Protein AF-A0A725XDJ7-F1 (afdb_monomer)

pLDDT: mean 85.04, std 5.67, range [62.78, 92.75]

Organism: Salmonella enteritidis (NCBI:txid149539)

Secondary structure (DSSP, 8-state):
---EEE-TTS-EEE--SS--SEEEEE-TTS-EEEEE-TTPPTT-SS-------

Structure (mmCIF, N/CA/C/O backbone):
data_AF-A0A725XDJ7-F1
#
_entry.id   AF-A0A725XDJ7-F1
#
loop_
_atom_site.group_PDB
_atom_site.id
_atom_site.type_symbol
_atom_site.label_atom_id
_atom_site.label_alt_id
_atom_site.label_comp_id
_atom_site.label_asym_id
_atom_site.label_entity_id
_atom_sit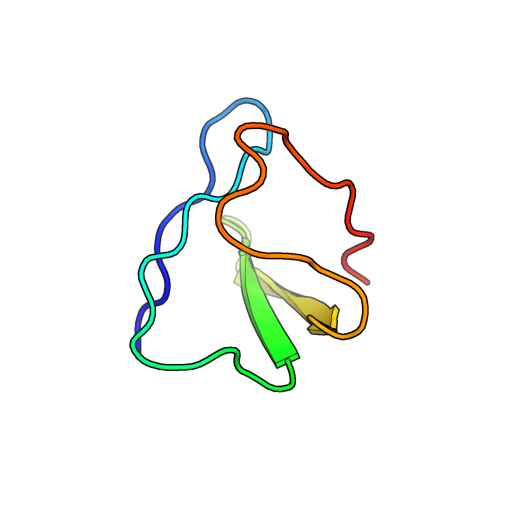e.label_seq_id
_atom_site.pdbx_PDB_ins_code
_atom_site.Cartn_x
_atom_site.Cartn_y
_atom_site.Cartn_z
_atom_site.occupancy
_atom_site.B_iso_or_equiv
_atom_site.auth_seq_id
_atom_site.auth_comp_id
_atom_site.auth_asym_id
_atom_site.auth_atom_id
_atom_site.pdbx_PDB_model_num
ATOM 1 N N . LEU A 1 1 ? 6.860 -12.744 -0.288 1.00 62.78 1 LEU A N 1
ATOM 2 C CA . LEU A 1 1 ? 5.506 -13.294 -0.503 1.00 62.78 1 LEU A CA 1
ATOM 3 C C . LEU A 1 1 ? 4.780 -12.323 -1.414 1.00 62.78 1 LEU A C 1
ATOM 5 O O . LEU A 1 1 ? 4.912 -11.129 -1.170 1.00 62.78 1 LEU A O 1
ATOM 9 N N . ASP A 1 2 ? 4.076 -12.814 -2.429 1.00 70.12 2 ASP A N 1
ATOM 10 C CA . ASP A 1 2 ? 3.152 -11.978 -3.199 1.00 70.12 2 ASP A CA 1
ATOM 11 C C . ASP A 1 2 ? 1.927 -11.673 -2.321 1.00 70.12 2 ASP A C 1
ATOM 13 O O . ASP A 1 2 ? 1.351 -12.577 -1.712 1.00 70.12 2 ASP A O 1
ATOM 17 N N . ALA A 1 3 ? 1.619 -10.388 -2.172 1.00 73.06 3 ALA A N 1
ATOM 18 C CA . ALA A 1 3 ? 0.575 -9.882 -1.292 1.00 73.06 3 ALA A CA 1
ATOM 19 C C . ALA A 1 3 ? -0.797 -9.805 -1.980 1.00 73.06 3 ALA A C 1
ATOM 21 O O . ALA A 1 3 ? -1.811 -9.754 -1.280 1.00 73.06 3 ALA A O 1
ATOM 22 N N . GLY A 1 4 ? -0.838 -9.778 -3.316 1.00 81.19 4 GLY A N 1
ATOM 23 C CA . GLY A 1 4 ? -2.039 -9.516 -4.104 1.00 81.19 4 GLY A CA 1
ATOM 24 C C . GLY A 1 4 ? -1.765 -8.613 -5.308 1.00 81.19 4 GLY A C 1
ATOM 25 O O . GLY A 1 4 ? -0.623 -8.321 -5.644 1.00 81.19 4 GLY A O 1
ATOM 26 N N . PHE A 1 5 ? -2.832 -8.137 -5.950 1.00 81.50 5 PHE A N 1
ATOM 27 C CA . PHE A 1 5 ? -2.752 -7.279 -7.135 1.00 81.50 5 PHE A CA 1
ATOM 28 C C . PHE A 1 5 ? -3.544 -5.980 -6.950 1.00 81.50 5 PHE A C 1
ATOM 30 O O . PHE A 1 5 ? -4.483 -5.904 -6.152 1.00 81.50 5 PHE A O 1
ATOM 37 N N . ILE A 1 6 ? -3.166 -4.958 -7.719 1.00 82.31 6 ILE A N 1
ATOM 38 C CA . ILE A 1 6 ? -3.866 -3.673 -7.788 1.00 82.31 6 ILE A CA 1
ATOM 39 C C . ILE A 1 6 ? -4.798 -3.703 -9.001 1.00 82.31 6 ILE A C 1
ATOM 41 O O . ILE A 1 6 ? -4.356 -3.923 -10.128 1.00 82.31 6 ILE A O 1
ATOM 45 N N . ALA A 1 7 ? -6.094 -3.499 -8.779 1.00 83.00 7 ALA A N 1
ATOM 46 C CA . ALA A 1 7 ? -7.074 -3.361 -9.851 1.00 83.00 7 ALA A CA 1
ATOM 47 C C . ALA A 1 7 ? -6.853 -2.055 -10.639 1.00 83.00 7 ALA A C 1
ATOM 49 O O . ALA A 1 7 ? -6.281 -1.098 -10.124 1.00 83.00 7 ALA A O 1
ATOM 50 N N . GLY A 1 8 ? -7.355 -1.974 -11.877 1.00 77.50 8 GLY A N 1
ATOM 51 C CA . GLY A 1 8 ? -7.111 -0.830 -12.775 1.00 77.50 8 GLY A CA 1
ATOM 52 C C . GLY A 1 8 ? -7.580 0.542 -12.261 1.00 77.50 8 GLY A C 1
ATOM 53 O O . GLY A 1 8 ? -7.165 1.565 -12.791 1.00 77.50 8 GLY A O 1
ATOM 54 N N . ASN A 1 9 ? -8.407 0.580 -11.215 1.00 83.00 9 ASN A N 1
ATOM 55 C CA . ASN A 1 9 ? -8.824 1.796 -10.514 1.00 83.00 9 ASN A CA 1
ATOM 56 C C . ASN A 1 9 ? -7.957 2.137 -9.282 1.00 83.00 9 ASN A C 1
ATOM 58 O O . ASN A 1 9 ? -8.343 2.996 -8.494 1.00 83.00 9 ASN A O 1
ATOM 62 N N . GLY A 1 10 ? -6.829 1.451 -9.08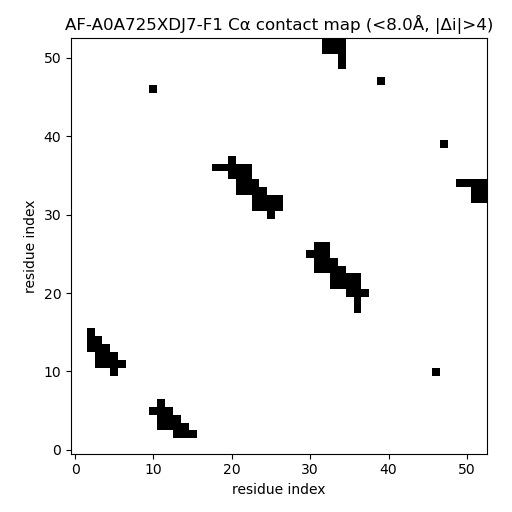0 1.00 82.88 10 GLY A N 1
ATOM 63 C CA . GLY A 1 10 ? -5.908 1.686 -7.965 1.00 82.88 10 GLY A CA 1
ATOM 64 C C . GLY A 1 10 ? -6.275 0.975 -6.658 1.00 82.88 10 GLY A C 1
ATOM 65 O O . GLY A 1 10 ? -5.639 1.225 -5.639 1.00 82.88 10 GLY A O 1
ATOM 66 N N . VAL A 1 11 ? -7.278 0.086 -6.652 1.00 87.88 11 VAL A N 1
ATOM 67 C CA . VAL A 1 11 ? -7.672 -0.652 -5.440 1.00 87.88 11 VAL A CA 1
ATOM 68 C C . VAL A 1 11 ? -6.801 -1.890 -5.259 1.00 87.88 11 VAL A C 1
ATOM 70 O O . VAL A 1 11 ? -6.784 -2.779 -6.107 1.00 87.88 11 VAL A O 1
ATOM 73 N N . LEU A 1 12 ? -6.121 -1.964 -4.117 1.00 86.31 12 LEU A N 1
ATOM 74 C CA . LEU A 1 12 ? -5.318 -3.108 -3.701 1.00 86.31 12 LEU A CA 1
ATOM 75 C C . LEU A 1 12 ? -6.128 -4.023 -2.773 1.00 86.31 12 LEU A C 1
ATOM 77 O O . LEU A 1 12 ? -6.585 -3.596 -1.712 1.00 86.31 12 LEU A O 1
ATOM 81 N N . LEU A 1 13 ? -6.266 -5.293 -3.154 1.00 84.38 13 LEU A N 1
ATOM 82 C CA . LEU A 1 13 ? -6.815 -6.352 -2.306 1.00 84.38 13 LEU A CA 1
ATOM 83 C C . LEU A 1 13 ? -5.678 -7.279 -1.875 1.00 84.38 13 LEU A C 1
ATOM 85 O O . LEU A 1 13 ? -5.017 -7.881 -2.718 1.00 84.38 13 LEU A O 1
ATOM 89 N N . MET A 1 14 ? -5.465 -7.402 -0.564 1.00 82.56 14 MET A N 1
ATOM 90 C CA . MET A 1 14 ? -4.443 -8.279 0.012 1.00 82.56 14 MET A CA 1
ATOM 91 C C . MET A 1 14 ? -5.082 -9.281 0.962 1.00 82.56 14 MET A C 1
ATOM 93 O O . MET A 1 14 ? -5.903 -8.906 1.800 1.00 82.56 14 MET A O 1
ATOM 97 N N . ASN A 1 15 ? -4.672 -10.544 0.864 1.00 81.19 15 ASN A N 1
ATOM 98 C CA . ASN A 1 15 ? -5.042 -11.574 1.827 1.00 81.19 15 ASN A CA 1
ATOM 99 C C . ASN A 1 15 ? -3.786 -12.019 2.579 1.00 81.19 15 ASN A C 1
ATOM 101 O O . ASN A 1 15 ? -2.834 -12.510 1.976 1.00 81.19 15 ASN A O 1
ATOM 105 N N . MET A 1 16 ? -3.752 -11.787 3.889 1.00 77.94 16 MET A N 1
ATOM 106 C CA . MET A 1 16 ? -2.550 -11.940 4.707 1.00 77.94 16 MET A CA 1
ATOM 107 C C . MET A 1 16 ? -2.892 -12.593 6.044 1.00 77.94 16 MET A C 1
ATOM 109 O O . MET A 1 16 ? -3.909 -12.271 6.652 1.00 77.94 16 MET A O 1
ATOM 113 N N . LEU A 1 17 ? -2.011 -13.472 6.531 1.00 82.00 17 LEU A N 1
ATOM 114 C CA . LEU A 1 17 ? -2.162 -14.135 7.837 1.00 82.00 17 LEU A CA 1
ATOM 115 C C . LEU A 1 17 ? -1.986 -13.167 9.019 1.00 82.00 17 LEU A C 1
ATOM 117 O O . LEU A 1 17 ? -2.527 -13.389 10.097 1.00 82.00 17 LEU A O 1
ATOM 121 N N . SER A 1 18 ? -1.226 -12.092 8.817 1.00 84.88 18 SER A N 1
ATOM 122 C CA . SER A 1 18 ? -1.003 -11.020 9.787 1.00 84.88 18 SER A CA 1
ATOM 123 C C . SER A 1 18 ? -0.709 -9.718 9.051 1.00 84.88 18 SER A C 1
ATOM 125 O O . SER A 1 18 ? -0.125 -9.747 7.966 1.00 84.88 18 SER A O 1
ATOM 127 N N . ALA A 1 19 ? -1.055 -8.578 9.649 1.00 83.69 19 ALA A N 1
ATOM 128 C CA . ALA A 1 19 ? -0.716 -7.277 9.081 1.00 83.69 19 ALA A CA 1
ATOM 129 C C . ALA A 1 19 ? 0.818 -7.115 8.986 1.00 83.69 19 ALA A C 1
ATOM 131 O O . ALA A 1 19 ? 1.500 -7.271 10.004 1.00 83.69 19 ALA A O 1
ATOM 132 N N . PRO A 1 20 ? 1.383 -6.819 7.800 1.00 86.75 20 PRO A N 1
ATOM 133 C CA . PRO A 1 20 ? 2.802 -6.519 7.686 1.00 86.75 20 PRO A CA 1
ATOM 134 C C . PRO A 1 20 ? 3.117 -5.159 8.325 1.00 86.75 20 PRO A C 1
ATOM 136 O O . PRO A 1 20 ? 2.230 -4.426 8.755 1.00 86.75 20 PRO A O 1
ATOM 139 N N . SER A 1 21 ? 4.397 -4.796 8.387 1.00 89.00 21 SER A N 1
ATOM 140 C CA . SER A 1 21 ? 4.827 -3.443 8.776 1.00 89.00 21 SER A CA 1
ATOM 141 C C . SER A 1 21 ? 4.909 -2.487 7.578 1.00 89.00 21 SER A C 1
ATOM 143 O O . SER A 1 21 ? 4.663 -1.283 7.714 1.00 89.00 21 SER A O 1
ATOM 145 N N . ARG A 1 22 ? 5.223 -3.029 6.395 1.00 89.81 22 ARG A N 1
ATOM 146 C CA . ARG A 1 22 ? 5.398 -2.306 5.132 1.00 89.81 22 ARG A CA 1
ATOM 147 C C . ARG A 1 22 ? 4.966 -3.177 3.955 1.00 89.81 22 ARG A C 1
ATOM 149 O O . ARG A 1 22 ? 5.198 -4.385 3.974 1.00 89.81 22 ARG A O 1
ATOM 156 N N . VAL A 1 23 ? 4.397 -2.553 2.932 1.00 90.56 23 VAL A N 1
ATOM 157 C CA . VAL A 1 23 ? 4.078 -3.176 1.643 1.00 90.56 23 VAL A CA 1
ATOM 158 C C . VAL A 1 23 ? 4.934 -2.520 0.561 1.00 90.56 23 VAL A C 1
ATOM 160 O O . VAL A 1 23 ? 5.143 -1.307 0.582 1.00 90.56 23 VAL A O 1
ATOM 163 N N . SER A 1 24 ? 5.456 -3.333 -0.357 1.00 91.88 24 SER A N 1
ATOM 164 C CA . SER A 1 24 ? 6.160 -2.881 -1.560 1.00 91.88 24 SER A CA 1
ATOM 165 C C . SER A 1 24 ? 5.265 -3.110 -2.767 1.00 91.88 24 SER A C 1
ATOM 167 O O . SER A 1 24 ? 4.718 -4.201 -2.912 1.00 91.88 24 SER A O 1
ATOM 169 N N . VAL A 1 25 ? 5.140 -2.103 -3.621 1.00 90.69 25 VAL A N 1
ATOM 170 C CA . VAL A 1 25 ? 4.361 -2.167 -4.855 1.00 90.69 25 VAL A CA 1
ATOM 171 C C . VAL A 1 25 ? 5.314 -1.968 -6.018 1.00 90.69 25 VAL A C 1
ATOM 173 O O . VAL A 1 25 ? 5.859 -0.880 -6.183 1.00 90.69 25 VAL A O 1
ATOM 176 N N . GLU A 1 26 ? 5.501 -3.013 -6.813 1.00 90.19 26 GLU A N 1
ATOM 177 C CA . GLU A 1 26 ? 6.176 -2.921 -8.104 1.00 90.19 26 GLU A CA 1
ATOM 178 C C . GLU A 1 26 ? 5.147 -2.525 -9.169 1.00 90.19 26 GLU A C 1
ATOM 180 O O . GLU A 1 26 ? 4.093 -3.151 -9.305 1.00 90.19 26 GLU A O 1
ATOM 185 N N . ARG A 1 27 ? 5.420 -1.436 -9.881 1.00 85.06 27 ARG A N 1
ATOM 186 C CA . ARG A 1 27 ? 4.581 -0.917 -10.962 1.00 85.06 27 ARG A CA 1
ATOM 187 C C . ARG A 1 27 ? 5.053 -1.504 -12.293 1.00 85.06 27 ARG A C 1
ATOM 189 O O . ARG A 1 27 ? 6.187 -1.952 -12.426 1.00 85.06 27 ARG A O 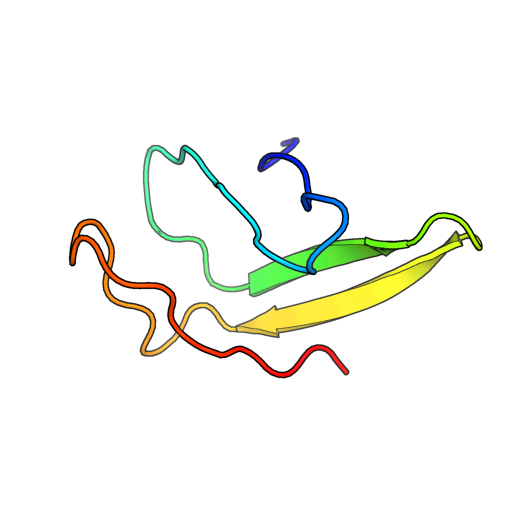1
ATOM 196 N N . GLY A 1 28 ? 4.188 -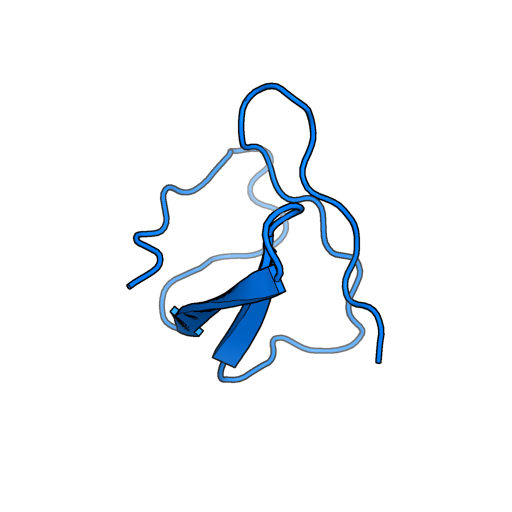1.484 -13.308 1.00 81.88 28 GLY A N 1
ATOM 197 C CA . GLY A 1 28 ? 4.481 -2.085 -14.620 1.00 81.88 28 GLY A CA 1
ATOM 198 C C . GLY A 1 28 ? 5.659 -1.462 -15.387 1.00 81.88 28 GLY A C 1
ATOM 199 O O . GLY A 1 28 ? 6.102 -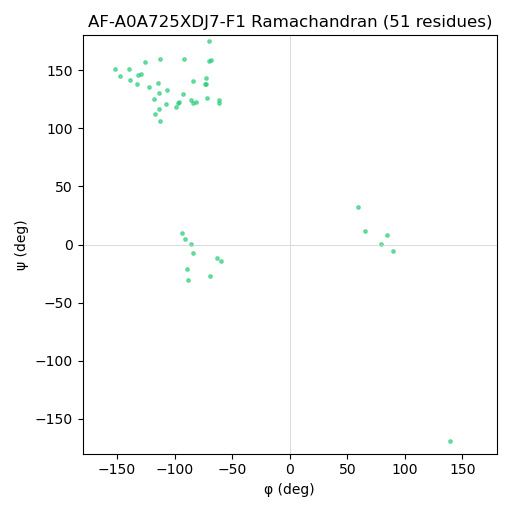2.034 -16.376 1.00 81.88 28 GLY A O 1
ATOM 200 N N . ASP A 1 29 ? 6.171 -0.313 -14.940 1.00 87.19 29 ASP A N 1
ATOM 201 C CA . ASP A 1 29 ? 7.385 0.341 -15.445 1.00 87.19 29 ASP A CA 1
ATOM 202 C C . ASP A 1 29 ? 8.665 -0.078 -14.688 1.00 87.19 29 ASP A C 1
ATOM 204 O O . ASP A 1 29 ? 9.741 0.461 -14.943 1.00 87.19 29 ASP A O 1
ATOM 208 N N . GLY A 1 30 ? 8.558 -1.029 -13.753 1.00 87.25 30 GLY A N 1
ATOM 209 C CA . GLY A 1 30 ? 9.647 -1.489 -12.891 1.00 87.25 30 GLY A CA 1
ATOM 210 C C . GLY A 1 30 ? 9.941 -0.565 -11.706 1.00 87.25 30 GLY A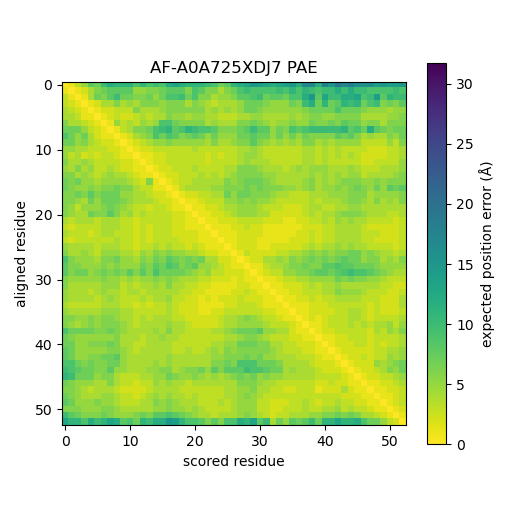 C 1
ATOM 211 O O . GLY A 1 30 ? 10.848 -0.852 -10.923 1.00 87.25 30 GLY A O 1
ATOM 212 N N . SER A 1 31 ? 9.203 0.539 -11.542 1.00 89.69 31 SER A N 1
ATOM 213 C CA . SER A 1 31 ? 9.339 1.386 -10.358 1.00 89.69 31 SER A CA 1
ATOM 214 C C . SER A 1 31 ? 8.733 0.702 -9.134 1.00 89.69 31 SER A C 1
ATOM 216 O O . SER A 1 31 ? 7.716 0.012 -9.217 1.00 89.69 31 SER A O 1
ATOM 218 N N . VAL A 1 32 ? 9.364 0.890 -7.977 1.00 92.75 32 VAL A N 1
ATOM 219 C CA . VAL A 1 32 ? 8.896 0.322 -6.712 1.00 92.75 32 VAL A CA 1
ATOM 220 C C . VAL A 1 32 ? 8.575 1.458 -5.759 1.00 92.75 32 VAL A C 1
ATOM 222 O O . VAL A 1 32 ? 9.438 2.288 -5.489 1.00 92.75 32 VAL A O 1
ATOM 225 N N . CYS A 1 33 ? 7.351 1.467 -5.239 1.00 91.06 33 CYS A N 1
ATOM 226 C CA . CYS A 1 33 ? 6.946 2.363 -4.162 1.00 91.06 33 CYS A CA 1
ATOM 227 C C . CYS A 1 33 ? 6.654 1.569 -2.889 1.00 91.06 33 CYS A C 1
ATOM 229 O O . CYS A 1 33 ? 6.418 0.353 -2.918 1.00 91.06 33 CYS A O 1
ATOM 231 N N . HIS A 1 34 ? 6.681 2.252 -1.749 1.00 91.69 34 HIS A N 1
ATOM 232 C CA . HIS A 1 34 ? 6.436 1.619 -0.459 1.00 91.69 34 HIS A CA 1
ATOM 233 C C . HIS A 1 34 ? 5.427 2.402 0.367 1.00 91.69 34 HIS A C 1
ATOM 235 O O . HIS A 1 34 ? 5.424 3.628 0.366 1.00 91.69 34 HIS A O 1
ATOM 241 N N . PHE A 1 35 ? 4.616 1.686 1.144 1.00 91.06 35 PHE A N 1
ATOM 242 C CA . PHE A 1 35 ? 3.741 2.314 2.128 1.00 91.06 35 PHE A CA 1
ATOM 243 C C . PHE A 1 35 ? 3.690 1.516 3.430 1.00 91.06 35 PHE A C 1
ATOM 245 O O . PHE A 1 35 ? 3.879 0.292 3.459 1.00 91.06 35 PHE A O 1
ATOM 252 N N . SER A 1 36 ? 3.460 2.227 4.536 1.00 89.38 36 SER A N 1
ATOM 253 C CA . SER A 1 36 ? 3.223 1.598 5.832 1.00 89.38 36 SER A CA 1
ATOM 254 C C . SER A 1 36 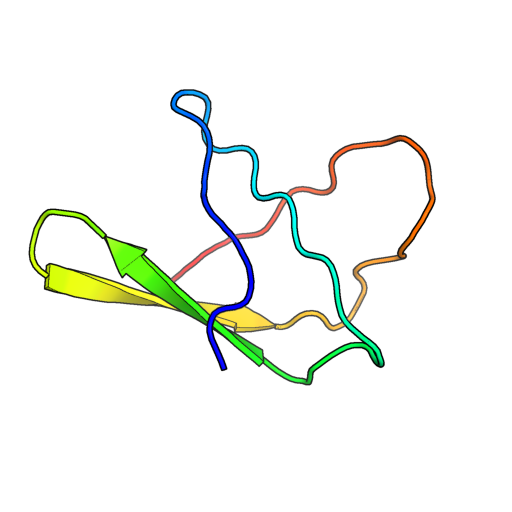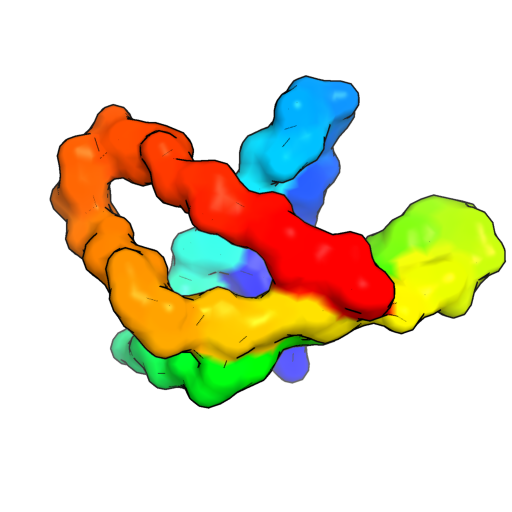? 1.762 1.198 5.967 1.00 89.38 36 SER A C 1
ATOM 256 O O . SER A 1 36 ? 0.854 1.935 5.604 1.00 89.38 36 SER A O 1
ATOM 258 N N . VAL A 1 37 ? 1.547 0.035 6.566 1.00 88.00 37 VAL A N 1
ATOM 259 C CA . VAL A 1 37 ? 0.224 -0.489 6.938 1.00 88.00 37 VAL A CA 1
ATOM 260 C C . VAL A 1 37 ? -0.225 0.037 8.307 1.00 88.00 37 VAL A C 1
ATOM 262 O O . VAL A 1 37 ? -1.313 -0.286 8.781 1.00 88.00 37 VAL A O 1
ATOM 265 N N . LYS A 1 38 ? 0.597 0.868 8.964 1.00 87.56 38 LYS A N 1
ATOM 266 C CA . LYS A 1 38 ? 0.259 1.500 10.240 1.00 87.56 38 LYS A CA 1
ATOM 267 C C . LYS A 1 38 ? -0.967 2.397 10.062 1.00 87.56 38 LYS A C 1
ATOM 269 O O . LYS A 1 38 ? -0.939 3.343 9.286 1.00 87.56 38 LYS A O 1
ATOM 274 N N . GLY A 1 39 ? -2.019 2.113 10.825 1.00 84.94 39 GLY A N 1
ATOM 275 C CA . GL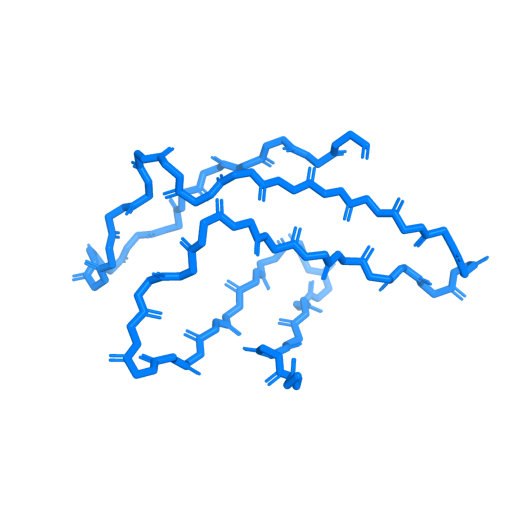Y A 1 39 ? -3.287 2.846 10.754 1.00 84.94 39 GLY A CA 1
ATOM 276 C C . GLY A 1 39 ? -4.296 2.270 9.758 1.00 84.94 39 GLY A C 1
ATOM 277 O O . GLY A 1 39 ? -5.435 2.722 9.757 1.00 84.94 39 GLY A O 1
ATOM 278 N N . ILE A 1 40 ? -3.928 1.247 8.976 1.00 87.81 40 ILE A N 1
ATOM 279 C CA . ILE A 1 40 ? -4.871 0.521 8.120 1.00 87.81 40 ILE A CA 1
ATOM 280 C C . ILE A 1 40 ? -5.617 -0.507 8.967 1.00 87.81 40 ILE A C 1
ATOM 282 O O . ILE A 1 40 ? -5.013 -1.388 9.581 1.00 87.81 40 ILE A O 1
ATOM 286 N N . VAL A 1 41 ? -6.945 -0.409 8.981 1.00 88.44 41 VAL A N 1
ATOM 287 C CA . VAL A 1 41 ? -7.809 -1.329 9.728 1.00 88.44 41 VAL A CA 1
ATOM 288 C C . VAL A 1 41 ? -8.356 -2.402 8.780 1.00 88.44 41 VAL A C 1
ATOM 290 O O . VAL A 1 41 ? -9.061 -2.061 7.828 1.00 88.44 41 VAL A O 1
ATOM 293 N N . PRO A 1 42 ? -8.056 -3.695 8.985 1.00 85.12 42 PRO A N 1
ATOM 294 C CA . PRO A 1 42 ? -8.576 -4.752 8.124 1.00 85.12 42 PRO A CA 1
ATOM 295 C C . PRO A 1 42 ? -10.085 -4.958 8.325 1.00 85.12 42 PRO A C 1
ATOM 297 O O . PRO A 1 42 ? -10.637 -4.657 9.380 1.00 85.12 42 PRO A O 1
ATOM 300 N N . ASN A 1 43 ? -10.740 -5.534 7.313 1.00 83.06 43 ASN A N 1
ATOM 301 C CA . ASN A 1 43 ? -12.126 -6.015 7.378 1.00 83.06 43 ASN A CA 1
ATOM 302 C C . ASN A 1 43 ? -13.190 -4.949 7.736 1.00 83.06 43 ASN A C 1
ATOM 304 O O . ASN A 1 43 ? -14.208 -5.251 8.352 1.00 83.06 43 ASN A O 1
ATOM 308 N N . THR A 1 44 ? -12.975 -3.692 7.336 1.00 86.81 44 THR A N 1
ATOM 309 C CA . THR A 1 44 ? -13.937 -2.587 7.540 1.00 86.81 44 THR A CA 1
ATOM 310 C C . THR A 1 44 ? -15.024 -2.510 6.465 1.00 86.81 44 THR A C 1
ATOM 312 O O . THR A 1 44 ? -15.932 -1.685 6.568 1.00 86.81 44 THR A O 1
ATOM 315 N N . GLY A 1 45 ? -14.915 -3.313 5.399 1.00 85.62 45 GLY A N 1
ATOM 316 C CA . GLY A 1 45 ? -15.781 -3.226 4.218 1.00 85.62 45 GLY A CA 1
ATOM 317 C C . GLY A 1 45 ? -15.617 -1.925 3.421 1.00 85.62 45 GLY A C 1
ATOM 318 O O . GLY A 1 45 ? -16.443 -1.631 2.560 1.00 85.62 45 GLY A O 1
ATOM 319 N N . LYS A 1 46 ? -14.579 -1.128 3.712 1.00 86.69 46 LYS A N 1
ATOM 320 C CA . LYS A 1 46 ? -14.301 0.161 3.072 1.00 86.69 46 LYS A CA 1
ATOM 321 C C . LYS A 1 46 ? -12.860 0.215 2.577 1.00 86.69 46 LYS A C 1
ATOM 323 O O . LYS A 1 46 ? -11.956 -0.338 3.203 1.00 86.69 46 LYS A O 1
ATOM 328 N N . VAL A 1 47 ? -12.653 0.921 1.470 1.00 88.50 47 VAL A N 1
ATOM 329 C CA . VAL A 1 47 ? -11.313 1.246 0.969 1.00 88.50 47 VAL A CA 1
ATOM 330 C C . VAL A 1 47 ? -10.695 2.309 1.878 1.00 88.50 47 VAL A C 1
ATOM 332 O O . VAL A 1 47 ? -11.379 3.244 2.293 1.00 88.50 47 VAL A O 1
ATOM 335 N N . GLN A 1 48 ? -9.415 2.147 2.199 1.00 90.00 48 GLN A N 1
ATOM 336 C CA . GLN A 1 48 ? -8.621 3.127 2.937 1.00 90.00 48 GLN A CA 1
ATOM 337 C C . GLN A 1 48 ? -7.539 3.661 2.010 1.00 90.00 48 GLN A C 1
ATOM 339 O O . GLN A 1 48 ? -6.862 2.883 1.338 1.00 90.00 48 GLN A O 1
ATOM 344 N N . GLU A 1 49 ? -7.422 4.982 1.951 1.00 88.88 49 GLU A N 1
ATOM 345 C CA . GLU A 1 49 ? -6.451 5.649 1.096 1.00 88.88 49 GLU A CA 1
ATOM 346 C C . GLU A 1 49 ? -5.042 5.496 1.672 1.00 88.88 49 GLU A C 1
ATOM 348 O O . GLU A 1 49 ? -4.825 5.605 2.881 1.00 88.88 49 GLU A O 1
ATOM 353 N N . VAL A 1 50 ? -4.086 5.224 0.790 1.00 88.94 50 VAL A N 1
ATOM 354 C CA . VAL A 1 50 ? -2.669 5.106 1.123 1.00 88.94 50 VAL A CA 1
ATOM 355 C C . VAL A 1 50 ? -1.871 5.915 0.121 1.00 88.94 50 VAL A C 1
ATOM 357 O O . VAL A 1 50 ? -2.139 5.871 -1.079 1.00 88.94 50 VAL A O 1
ATOM 360 N N . TYR A 1 51 ? -0.874 6.639 0.614 1.00 86.00 51 TYR A N 1
ATOM 361 C CA . TYR A 1 51 ? 0.102 7.285 -0.246 1.00 86.00 51 TYR A CA 1
ATOM 362 C C . TYR A 1 51 ? 1.299 6.352 -0.424 1.00 86.00 51 TYR A C 1
ATOM 364 O O . TYR A 1 51 ? 1.817 5.814 0.556 1.00 86.00 51 TYR A O 1
ATOM 372 N N . CYS A 1 52 ? 1.702 6.132 -1.673 1.00 81.94 52 CYS A N 1
ATOM 373 C CA . CYS A 1 52 ? 2.839 5.287 -2.024 1.00 81.94 52 CYS A CA 1
ATOM 374 C C . CYS A 1 52 ? 3.926 6.188 -2.612 1.00 81.94 52 CYS A C 1
ATOM 376 O O . CYS A 1 52 ? 3.752 6.683 -3.729 1.00 81.94 52 CYS A O 1
ATOM 378 N N . GLU A 1 53 ? 4.988 6.417 -1.834 1.00 74.56 53 GLU A N 1
ATOM 379 C CA . GLU A 1 53 ? 6.162 7.217 -2.228 1.00 74.56 53 GLU A CA 1
ATOM 380 C C . GLU A 1 53 ? 6.999 6.502 -3.285 1.00 74.56 53 GLU A C 1
ATOM 382 O O . GLU A 1 53 ? 7.365 5.326 -3.039 1.00 74.56 53 GLU A O 1
#

Mean predicted aligned error: 4.39 Å

Solvent-accessible surface area (backbone atoms only — not comparable to full-atom values): 3782 Å² total; per-residue (Å²): 132,90,54,69,57,67,46,98,87,72,51,72,57,68,78,72,99,60,88,62,74,62,50,77,46,76,44,99,86,74,49,72,28,44,34,66,45,76,90,66,72,81,92,70,90,65,92,77,94,79,73,66,91

Nearest PDB structures (foldseek):
  8oqh-assembly2_B  TM=2.982E-01  e=5.491E+00  Homo sapiens
  8p52-assembly1_A  TM=4.529E-01  e=9.217E+00  Photorhabdus luminescens

Foldseek 3Di:
DDQADADPVRAGDGDDPDQDQKDWDQDPVRDIWMWGCVPPDPPPPDTDDTDTD

Radius of gyration: 11.07 Å; Cα contacts (8 Å, |Δi|>4): 49; chains: 1; bounding box: 25×21×26 Å

Sequence (53 aa):
LDAGFIAGNGVLLMNMLSAPSRVSVERGDGSVCHFSVKGIVPNTGKVQEVYCE